Protein AF-X1QFQ5-F1 (afdb_monomer)

Mean predicted aligned error: 2.61 Å

Secondary structure (DSSP, 8-state):
-HHHHHHHHHHHHHHTT--TT-EEEE-SPPSSSHHHHHHHHHHHHHT-EEEE--S--HHHHHHHHHHS--SEEE--HHHHHHHHHHHHHTT-GGGS--

Nearest PDB structures (foldseek):
  4rvo-assembly1_B  TM=9.779E-01  e=4.355E-08  Bacteroides thetaiotaomicron VPI-5482
  4rvo-assembly2_D  TM=9.762E-01  e=5.664E-08  Bacteroides thetaiotaomicron VPI-5482
  4r1l-assembly3_B  TM=9.768E-01  e=6.459E-08  Bacteroides thetaiotaomicron VPI-5482
  2y4n-assembly1_A  TM=9.764E-01  e=1.973E-07  Burkholderia cenocepacia J2315
  2y27-assembly1_A  TM=9.778E-01  e=4.635E-07  Burkholderia cenocepacia J2315

Organism: NCBI:txid412755

Foldseek 3Di:
D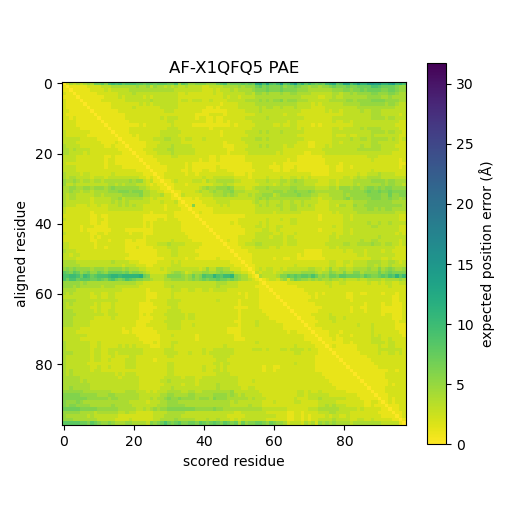VVVLLCVLLVVCVVVVDDLAAEEEEAAADDPPCRLVSNQSNCVVNNHHYDRPYHDDLVVVLVCQQPVQGQHYHDDPVVVVVNVVVCVVVVCPVRHND

Radius of gyration: 13.32 Å; Cα contacts (8 Å, |Δi|>4): 144; chains: 1; bounding box: 32×27×35 Å

pLDDT: mean 95.48, std 2.45, range [85.69, 98.31]

Structure (mmCIF, N/CA/C/O backbone):
data_AF-X1QFQ5-F1
#
_entry.id   AF-X1QFQ5-F1
#
loop_
_atom_site.group_PDB
_atom_site.id
_atom_site.type_symbol
_atom_site.label_atom_id
_atom_site.label_alt_id
_atom_site.label_comp_id
_atom_site.label_asym_id
_atom_site.label_entity_id
_atom_site.label_seq_id
_atom_site.pdbx_PDB_ins_code
_atom_site.Cartn_x
_atom_site.Cartn_y
_atom_site.Cartn_z
_atom_site.occupancy
_atom_site.B_iso_or_equiv
_atom_site.auth_seq_id
_atom_site.auth_comp_id
_atom_site.auth_asym_id
_atom_site.auth_atom_id
_atom_site.pdbx_PDB_model_num
ATOM 1 N N . ASP A 1 1 ? 15.070 -4.228 -17.835 1.00 87.75 1 ASP A N 1
ATOM 2 C CA . ASP A 1 1 ? 15.412 -3.605 -16.543 1.00 87.75 1 ASP A CA 1
ATOM 3 C C . ASP A 1 1 ? 14.173 -3.079 -15.821 1.00 87.75 1 ASP A C 1
ATOM 5 O O . ASP A 1 1 ? 13.663 -3.783 -14.962 1.00 87.75 1 ASP A O 1
ATOM 9 N N . LEU A 1 2 ? 13.586 -1.938 -16.214 1.00 88.69 2 LEU A N 1
ATOM 10 C CA . LEU A 1 2 ? 12.348 -1.448 -15.571 1.00 88.69 2 LEU A CA 1
ATOM 11 C C . LEU A 1 2 ? 11.177 -2.439 -15.680 1.00 88.69 2 LEU A C 1
ATOM 13 O O . LEU A 1 2 ? 10.468 -2.673 -14.706 1.00 88.69 2 LEU A O 1
ATOM 17 N N . ASP A 1 3 ? 11.005 -3.083 -16.835 1.00 91.38 3 ASP A N 1
ATOM 18 C CA . ASP A 1 3 ? 9.968 -4.107 -16.996 1.00 91.38 3 ASP A CA 1
ATOM 19 C C . ASP A 1 3 ? 10.167 -5.319 -16.081 1.00 91.38 3 ASP A C 1
ATOM 21 O O . ASP A 1 3 ? 9.177 -5.865 -15.580 1.00 91.38 3 ASP A O 1
ATOM 25 N N . ASP A 1 4 ? 11.423 -5.710 -15.848 1.00 95.00 4 ASP A N 1
ATOM 26 C CA . ASP A 1 4 ? 11.790 -6.794 -14.935 1.00 95.00 4 ASP A CA 1
ATOM 27 C C . ASP A 1 4 ? 11.506 -6.375 -13.491 1.00 95.00 4 ASP A C 1
ATOM 29 O O . ASP A 1 4 ? 10.894 -7.124 -12.731 1.00 95.00 4 ASP A O 1
ATOM 33 N N . TRP A 1 5 ? 11.856 -5.135 -13.133 1.00 92.81 5 TRP A N 1
ATOM 34 C CA . TRP A 1 5 ? 11.540 -4.540 -11.837 1.00 92.81 5 TRP A CA 1
ATOM 35 C C . TRP A 1 5 ? 10.036 -4.602 -11.539 1.00 92.81 5 TRP A C 1
ATOM 37 O O . TRP A 1 5 ? 9.633 -5.131 -10.502 1.00 92.81 5 TRP A O 1
ATOM 47 N N . PHE A 1 6 ? 9.184 -4.140 -12.461 1.00 93.50 6 PHE A N 1
ATOM 48 C CA . PHE A 1 6 ? 7.727 -4.188 -12.271 1.00 93.50 6 PHE A CA 1
ATOM 49 C C . PHE A 1 6 ? 7.181 -5.610 -12.266 1.00 93.50 6 PHE A C 1
ATOM 51 O O . PHE A 1 6 ? 6.228 -5.892 -11.545 1.00 93.50 6 PHE A O 1
ATOM 58 N N . TYR A 1 7 ? 7.786 -6.517 -13.035 1.00 95.19 7 TYR A N 1
ATOM 59 C CA . TYR A 1 7 ? 7.424 -7.931 -13.003 1.00 95.19 7 TYR A CA 1
ATOM 60 C C . TYR A 1 7 ? 7.706 -8.555 -11.628 1.00 95.19 7 TYR A C 1
ATOM 62 O O . TYR A 1 7 ? 6.868 -9.285 -11.101 1.00 95.19 7 TYR A O 1
ATOM 70 N N . PHE A 1 8 ? 8.835 -8.226 -10.993 1.00 96.06 8 PHE A N 1
ATOM 71 C CA . PHE A 1 8 ? 9.126 -8.700 -9.639 1.00 96.06 8 PHE A CA 1
ATOM 72 C C . PHE A 1 8 ? 8.177 -8.114 -8.591 1.00 96.06 8 PHE A C 1
ATOM 74 O O . PHE A 1 8 ? 7.729 -8.856 -7.720 1.00 96.06 8 PHE A O 1
ATOM 81 N N . PHE A 1 9 ? 7.805 -6.835 -8.695 1.00 96.44 9 PHE A N 1
ATOM 82 C CA . PHE A 1 9 ? 6.772 -6.270 -7.820 1.00 96.44 9 PHE A CA 1
ATOM 83 C C . PHE A 1 9 ? 5.408 -6.942 -8.023 1.00 96.44 9 PHE A C 1
ATOM 85 O O . PHE A 1 9 ? 4.759 -7.281 -7.038 1.00 96.44 9 PHE A O 1
ATOM 92 N N . ALA A 1 10 ? 4.993 -7.193 -9.270 1.00 96.88 10 ALA A N 1
ATOM 93 C CA . ALA A 1 10 ? 3.753 -7.912 -9.565 1.00 96.88 10 ALA A CA 1
ATOM 94 C C . ALA A 1 10 ? 3.732 -9.304 -8.906 1.00 96.88 10 ALA A C 1
ATOM 96 O O . ALA A 1 10 ? 2.740 -9.692 -8.293 1.00 96.88 10 ALA A O 1
ATOM 97 N N . ARG A 1 11 ? 4.865 -10.019 -8.927 1.00 97.44 11 ARG A N 1
ATOM 98 C CA . ARG A 1 11 ? 5.015 -11.302 -8.222 1.00 97.44 11 ARG A CA 1
ATOM 99 C C . ARG A 1 11 ? 4.906 -11.184 -6.701 1.00 97.44 11 ARG A C 1
ATOM 101 O O . ARG A 1 11 ? 4.457 -12.129 -6.064 1.00 97.44 11 AR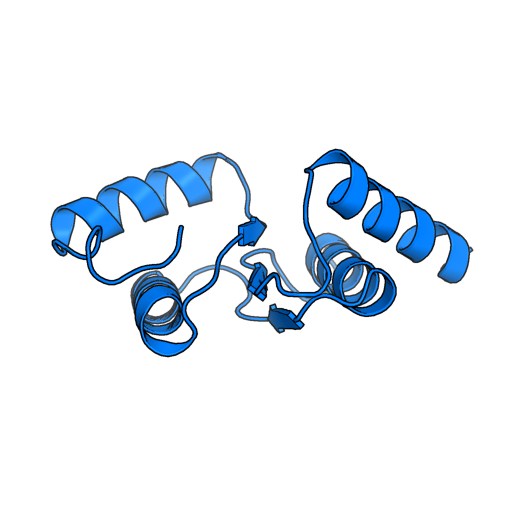G A O 1
ATOM 108 N N . CYS A 1 12 ? 5.315 -10.067 -6.100 1.00 96.94 12 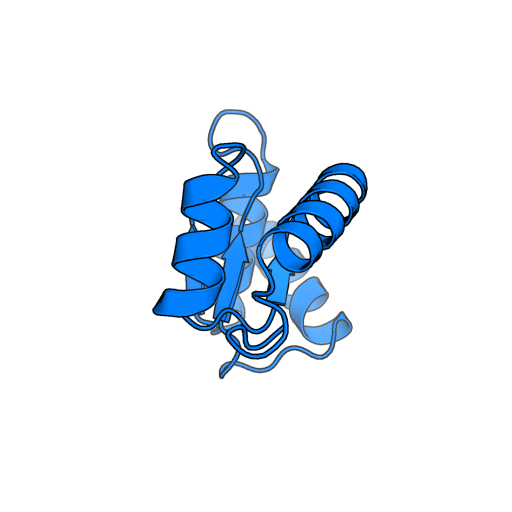CYS A N 1
ATOM 109 C CA . CYS A 1 12 ? 5.115 -9.844 -4.664 1.00 96.94 12 CYS A CA 1
ATOM 110 C C . CYS A 1 12 ? 3.627 -9.754 -4.308 1.00 96.94 12 CYS A C 1
ATOM 112 O O . CYS A 1 12 ? 3.237 -10.261 -3.261 1.00 96.94 12 CYS A O 1
ATOM 114 N N . TYR A 1 13 ? 2.806 -9.152 -5.173 1.00 97.12 13 TYR A N 1
ATOM 115 C CA . TYR A 1 13 ? 1.354 -9.117 -4.988 1.00 97.12 13 TYR A CA 1
ATOM 116 C C . TYR A 1 13 ? 0.730 -10.509 -5.116 1.00 97.12 13 TYR A C 1
ATOM 118 O O . TYR A 1 13 ? -0.050 -10.902 -4.256 1.00 97.12 13 TYR A O 1
ATOM 126 N N . GLU A 1 14 ? 1.153 -11.293 -6.110 1.00 96.62 14 GLU A N 1
ATOM 127 C CA . GLU A 1 14 ? 0.739 -12.696 -6.252 1.00 96.62 14 GLU A CA 1
ATOM 128 C C . GLU A 1 14 ? 1.115 -13.537 -5.017 1.00 96.62 14 GLU A C 1
ATOM 130 O O . GLU A 1 14 ? 0.290 -14.277 -4.491 1.00 96.62 14 GLU A O 1
ATOM 135 N N . MET A 1 15 ? 2.342 -13.384 -4.502 1.00 97.62 15 MET A N 1
ATOM 136 C CA . MET A 1 15 ? 2.806 -14.078 -3.290 1.00 97.62 15 MET A CA 1
ATOM 137 C C . MET A 1 15 ? 2.085 -13.631 -2.013 1.00 97.62 15 MET A C 1
ATOM 139 O O . MET A 1 15 ? 2.061 -14.382 -1.042 1.00 97.62 15 MET A O 1
ATOM 143 N N . ALA A 1 16 ? 1.525 -12.422 -2.002 1.00 96.81 16 ALA A N 1
ATOM 144 C CA . ALA A 1 16 ? 0.686 -11.915 -0.922 1.00 96.81 16 ALA A CA 1
ATOM 145 C C . ALA A 1 16 ? -0.795 -12.308 -1.087 1.00 96.81 16 ALA A C 1
ATOM 147 O O . ALA A 1 16 ? -1.633 -11.792 -0.353 1.00 96.81 16 ALA A O 1
ATOM 148 N N . GLU A 1 17 ? -1.099 -13.214 -2.026 1.00 97.06 17 GLU A N 1
ATOM 149 C CA . GLU A 1 17 ? -2.436 -13.761 -2.289 1.00 97.06 17 GLU A CA 1
ATOM 150 C C . GLU A 1 17 ? -3.463 -12.706 -2.723 1.00 97.06 17 GLU A C 1
ATOM 152 O O . GLU A 1 17 ? -4.664 -12.869 -2.512 1.00 97.06 17 GLU A O 1
ATOM 157 N N . LEU A 1 18 ? -2.998 -11.628 -3.364 1.00 97.69 18 LEU A N 1
ATOM 158 C CA . LEU A 1 18 ? -3.902 -10.683 -4.011 1.00 97.69 18 LEU A CA 1
ATOM 159 C C . LEU A 1 18 ? -4.593 -11.323 -5.220 1.00 97.69 18 LEU A C 1
ATOM 161 O O . LEU A 1 18 ? -4.203 -12.378 -5.725 1.00 97.69 18 LEU A O 1
ATOM 165 N N . THR A 1 19 ? -5.611 -10.621 -5.697 1.00 97.25 19 THR A N 1
ATOM 166 C CA . THR A 1 19 ? -6.368 -10.863 -6.918 1.00 97.25 19 THR A CA 1
ATOM 167 C C . THR A 1 19 ? -6.498 -9.558 -7.716 1.00 97.25 19 THR A C 1
ATOM 169 O O . THR A 1 19 ? -6.363 -8.467 -7.158 1.00 97.25 19 THR A O 1
ATOM 172 N N . PRO A 1 20 ? -6.807 -9.610 -9.023 1.00 96.38 20 PRO A N 1
ATOM 173 C CA . PRO A 1 20 ? -7.089 -8.403 -9.808 1.00 96.38 20 PRO A CA 1
ATOM 174 C C . PRO A 1 20 ? -8.295 -7.578 -9.313 1.00 96.38 20 PRO A C 1
ATOM 176 O O . PRO A 1 20 ? -8.456 -6.429 -9.713 1.00 96.38 20 PRO A O 1
ATOM 179 N N . GLU A 1 21 ? -9.146 -8.140 -8.449 1.00 96.94 21 GLU A N 1
ATOM 180 C CA . GLU A 1 21 ? -10.287 -7.437 -7.843 1.00 96.94 21 GLU A CA 1
ATOM 181 C C . GLU A 1 21 ? -9.881 -6.579 -6.629 1.00 96.94 21 GLU A C 1
ATOM 183 O O . GLU A 1 21 ? -10.679 -5.770 -6.134 1.00 96.94 21 GLU A O 1
ATOM 188 N N . ASP A 1 22 ? -8.636 -6.720 -6.159 1.00 98.31 22 ASP A N 1
ATOM 189 C CA . ASP A 1 22 ? -8.127 -5.970 -5.021 1.00 98.31 22 ASP A CA 1
ATOM 190 C C . ASP A 1 22 ? -7.923 -4.484 -5.319 1.00 98.31 22 ASP A C 1
ATOM 192 O O . ASP A 1 22 ? -7.527 -4.051 -6.407 1.00 98.31 22 ASP A O 1
ATOM 196 N N . ARG A 1 23 ? -8.172 -3.686 -4.279 1.00 98.12 23 ARG A N 1
ATOM 197 C CA . ARG A 1 23 ? -7.977 -2.236 -4.256 1.00 98.12 23 ARG A CA 1
ATOM 198 C C . ARG A 1 23 ? -6.838 -1.926 -3.301 1.00 98.12 23 ARG A C 1
ATOM 200 O O . ARG A 1 23 ? -6.992 -2.005 -2.080 1.00 98.12 23 ARG A O 1
ATOM 207 N N . VAL A 1 24 ? -5.687 -1.593 -3.870 1.00 98.19 24 VAL A N 1
ATOM 208 C CA . VAL A 1 24 ? -4.410 -1.492 -3.168 1.00 98.19 24 VAL A CA 1
ATOM 209 C C . VAL A 1 24 ? -4.119 -0.036 -2.823 1.00 98.19 24 VAL A C 1
ATOM 211 O O . VAL A 1 24 ? -3.749 0.766 -3.679 1.00 98.19 24 VAL A O 1
ATOM 214 N N . GLN A 1 25 ? -4.241 0.316 -1.545 1.00 97.94 25 GLN A N 1
ATOM 215 C CA . GLN A 1 25 ? -3.901 1.643 -1.042 1.00 97.94 25 GLN A CA 1
ATOM 216 C C . GLN A 1 25 ? -2.405 1.781 -0.799 1.00 97.94 25 GLN A C 1
ATOM 218 O O . GLN A 1 25 ? -1.842 1.194 0.124 1.00 97.94 25 GLN A O 1
ATOM 223 N N . ILE A 1 26 ? -1.757 2.594 -1.628 1.00 97.19 26 ILE A N 1
ATOM 224 C CA . ILE A 1 26 ? -0.310 2.774 -1.624 1.00 97.19 26 ILE A CA 1
ATOM 225 C C . ILE A 1 26 ? 0.027 4.023 -0.813 1.00 97.19 26 ILE A C 1
ATOM 227 O O . ILE A 1 26 ? -0.067 5.155 -1.296 1.00 97.19 26 ILE A O 1
ATOM 231 N N . ALA A 1 27 ? 0.435 3.800 0.436 1.00 96.44 27 ALA A N 1
ATOM 232 C CA . ALA A 1 27 ? 0.748 4.833 1.420 1.00 96.44 27 ALA A CA 1
ATOM 233 C C . ALA A 1 27 ? 2.264 4.997 1.651 1.00 96.44 27 ALA A C 1
ATOM 235 O O . ALA A 1 27 ? 2.727 5.286 2.757 1.00 96.44 27 ALA A O 1
ATOM 236 N N . VAL A 1 28 ? 3.053 4.784 0.597 1.00 94.75 28 VAL A N 1
ATOM 237 C CA . VAL A 1 28 ? 4.501 5.032 0.560 1.00 94.75 28 VAL A CA 1
ATOM 238 C C . VAL A 1 28 ? 4.814 6.341 -0.174 1.00 94.75 28 VAL A C 1
ATOM 240 O O . VAL A 1 28 ? 3.991 6.862 -0.916 1.00 94.75 28 VAL A O 1
ATOM 243 N N . GLY A 1 29 ? 6.008 6.896 0.037 1.00 93.19 29 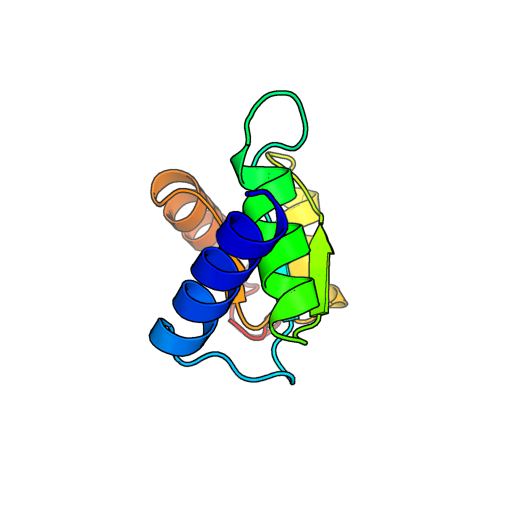GLY A N 1
ATOM 244 C CA . GLY A 1 29 ? 6.479 8.114 -0.621 1.00 93.19 29 GLY A CA 1
ATOM 245 C C . GLY A 1 29 ? 6.605 7.977 -2.134 1.00 93.19 29 GLY A C 1
ATOM 246 O O . GLY A 1 29 ? 7.256 7.055 -2.620 1.00 93.19 29 GLY A O 1
ATOM 247 N N . TYR A 1 30 ? 6.041 8.947 -2.852 1.00 92.94 30 TYR A N 1
ATOM 248 C CA . TYR A 1 30 ? 6.267 9.162 -4.279 1.00 92.94 30 TYR A CA 1
ATOM 249 C C . TYR A 1 30 ? 7.333 10.243 -4.468 1.00 92.94 30 TYR A C 1
ATOM 251 O O . TYR A 1 30 ? 7.287 11.288 -3.820 1.00 92.94 30 TYR A O 1
ATOM 259 N N . GLY A 1 31 ? 8.309 9.988 -5.337 1.00 90.62 31 GLY A N 1
ATOM 260 C CA . GLY A 1 31 ? 9.409 10.905 -5.622 1.00 90.62 31 GLY A CA 1
ATOM 261 C C . GLY A 1 31 ? 10.686 10.142 -5.951 1.00 90.62 31 GLY A C 1
ATOM 262 O O . GLY A 1 31 ? 10.642 9.113 -6.616 1.00 90.62 31 GLY A O 1
ATOM 263 N N . ILE A 1 32 ? 11.825 10.626 -5.448 1.00 93.19 32 ILE A N 1
ATOM 264 C CA . ILE A 1 32 ? 13.129 9.958 -5.619 1.00 93.19 32 ILE A CA 1
ATOM 265 C C . ILE A 1 32 ? 13.153 8.595 -4.912 1.00 93.19 32 ILE A C 1
ATOM 267 O O . ILE A 1 32 ? 13.890 7.693 -5.309 1.00 93.19 32 ILE A O 1
ATOM 271 N N . TRP A 1 33 ? 12.335 8.421 -3.870 1.00 90.44 33 TRP A N 1
ATOM 272 C CA . TRP A 1 33 ? 12.191 7.119 -3.241 1.00 90.44 33 TRP A CA 1
ATOM 273 C C . TRP A 1 33 ? 11.436 6.158 -4.166 1.00 90.44 33 TRP A C 1
ATOM 275 O O . TRP A 1 33 ? 10.298 6.411 -4.555 1.00 90.44 33 TRP A O 1
ATOM 285 N N . THR A 1 34 ? 12.077 5.037 -4.495 1.00 91.88 34 THR A N 1
ATOM 286 C CA . THR A 1 34 ? 11.612 4.093 -5.522 1.00 91.88 34 THR A CA 1
ATOM 287 C C . THR A 1 34 ? 10.329 3.355 -5.153 1.00 91.88 34 THR A C 1
ATOM 289 O O . THR A 1 34 ? 9.671 2.819 -6.041 1.00 91.88 34 THR A O 1
ATOM 292 N N . ALA A 1 35 ? 9.951 3.330 -3.871 1.00 91.81 35 ALA A N 1
ATOM 293 C CA . ALA A 1 35 ? 8.802 2.567 -3.402 1.00 91.81 35 ALA A CA 1
ATOM 294 C C . ALA A 1 35 ? 7.488 3.017 -4.052 1.00 91.81 35 ALA A C 1
ATOM 296 O O . ALA A 1 35 ? 6.754 2.161 -4.529 1.00 91.81 35 ALA A O 1
ATOM 297 N N . GLY A 1 36 ? 7.197 4.323 -4.120 1.00 93.25 36 GLY A N 1
ATOM 298 C CA . GLY A 1 36 ? 5.936 4.810 -4.696 1.00 93.25 36 GLY A CA 1
ATOM 299 C C . GLY A 1 36 ? 5.721 4.316 -6.124 1.00 93.25 36 GLY A C 1
ATOM 300 O O . GLY A 1 36 ? 4.734 3.646 -6.412 1.00 93.25 36 GLY A O 1
ATOM 301 N N . MET A 1 37 ? 6.705 4.560 -6.991 1.00 94.06 37 MET A N 1
ATOM 302 C CA . MET A 1 37 ? 6.667 4.114 -8.384 1.00 94.06 37 MET A CA 1
ATOM 303 C C . MET A 1 37 ? 6.688 2.580 -8.505 1.00 94.06 37 MET A C 1
ATOM 305 O O . MET A 1 37 ? 5.927 2.026 -9.293 1.00 94.06 37 MET A O 1
ATOM 309 N N . GLY A 1 38 ? 7.495 1.885 -7.696 1.00 95.50 38 GLY A N 1
ATOM 310 C CA . GLY A 1 38 ? 7.601 0.424 -7.726 1.00 95.50 38 GLY A CA 1
ATOM 311 C C . GLY A 1 38 ? 6.305 -0.290 -7.339 1.00 95.50 38 GLY A C 1
ATOM 312 O O . GLY A 1 38 ? 5.833 -1.141 -8.091 1.00 95.50 38 GLY A O 1
ATOM 313 N N . PHE A 1 39 ? 5.703 0.079 -6.203 1.00 96.44 39 PHE A N 1
ATOM 314 C CA . PHE A 1 39 ? 4.429 -0.496 -5.764 1.00 96.44 39 PHE A CA 1
ATOM 315 C C . PHE A 1 39 ? 3.299 -0.145 -6.736 1.00 96.44 39 PHE A C 1
ATOM 317 O O . PHE A 1 39 ? 2.535 -1.029 -7.108 1.00 96.44 39 PHE A O 1
ATOM 324 N N . GLN A 1 40 ? 3.219 1.103 -7.212 1.00 96.38 40 GLN A N 1
ATOM 325 C CA . GLN A 1 40 ? 2.147 1.492 -8.129 1.00 96.38 40 GLN A CA 1
ATOM 326 C C . GLN A 1 40 ? 2.228 0.739 -9.457 1.00 96.38 40 GLN A C 1
ATOM 328 O O . GLN A 1 40 ? 1.275 0.060 -9.831 1.00 96.38 40 GLN A O 1
ATOM 333 N N . LEU A 1 41 ? 3.369 0.802 -10.145 1.00 95.81 41 LEU A N 1
ATOM 334 C CA . LEU A 1 41 ? 3.509 0.165 -11.455 1.00 95.81 41 LEU A CA 1
ATOM 335 C C . LEU A 1 41 ? 3.489 -1.363 -11.355 1.00 95.81 41 LEU A C 1
ATOM 337 O O . LEU A 1 41 ? 3.003 -2.033 -12.260 1.00 95.81 41 LEU A O 1
ATOM 341 N N . GLY A 1 42 ? 3.966 -1.927 -10.243 1.00 96.88 42 GLY A N 1
ATOM 342 C CA . GLY A 1 42 ? 3.815 -3.349 -9.952 1.00 96.88 42 GLY A CA 1
ATOM 343 C C . GLY A 1 42 ? 2.359 -3.774 -9.770 1.00 96.88 42 GLY A C 1
ATOM 344 O O . GLY A 1 42 ? 1.961 -4.802 -10.308 1.00 96.88 42 GLY A O 1
ATOM 345 N N . CYS A 1 43 ? 1.561 -2.975 -9.055 1.00 97.44 43 CYS A N 1
ATOM 346 C CA . CYS A 1 43 ? 0.131 -3.214 -8.850 1.00 97.44 43 CYS A CA 1
ATOM 347 C C . CYS A 1 43 ? -0.639 -3.129 -10.173 1.00 97.44 43 CYS A C 1
ATOM 349 O O . CYS A 1 43 ? -1.417 -4.024 -10.500 1.00 97.44 43 CYS A O 1
ATOM 351 N N . GLU A 1 44 ? -0.377 -2.087 -10.964 1.00 96.31 44 GLU A N 1
ATOM 352 C CA . GLU A 1 44 ? -0.998 -1.896 -12.278 1.00 96.31 44 GLU A CA 1
ATOM 353 C C . GLU A 1 44 ? -0.605 -3.018 -13.253 1.00 96.31 44 GLU A C 1
ATOM 355 O O . GLU A 1 44 ? -1.455 -3.525 -13.981 1.00 96.31 44 GLU A O 1
ATOM 360 N N . LYS 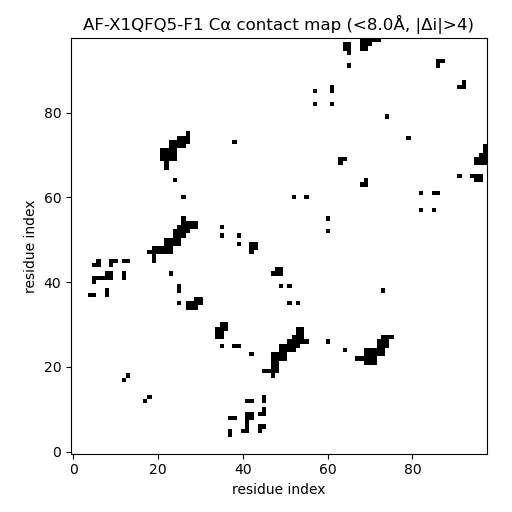A 1 45 ? 0.658 -3.471 -13.223 1.00 95.75 45 LYS A N 1
ATOM 361 C CA 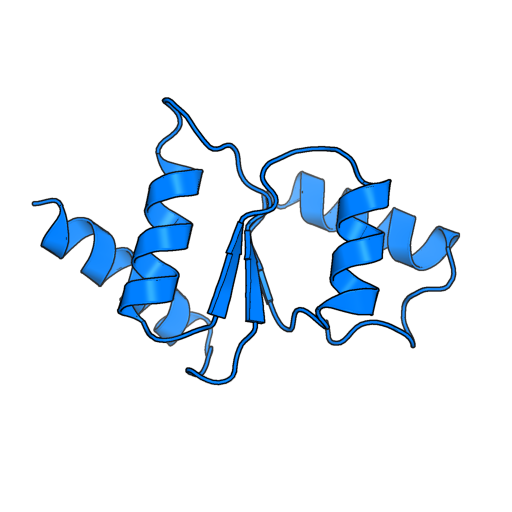. LYS A 1 45 ? 1.124 -4.617 -14.021 1.00 95.75 45 LYS A CA 1
ATOM 362 C C . LYS A 1 45 ? 0.514 -5.943 -13.565 1.00 95.75 45 LYS A C 1
ATOM 364 O O . LYS A 1 45 ? 0.270 -6.805 -14.404 1.00 95.75 45 LYS A O 1
ATOM 369 N N . TYR A 1 46 ? 0.281 -6.108 -12.264 1.00 97.12 46 TYR A N 1
ATOM 370 C CA . TYR A 1 46 ? -0.437 -7.255 -11.704 1.00 97.12 46 TYR A CA 1
ATOM 371 C C . TYR A 1 46 ? -1.925 -7.258 -12.111 1.00 9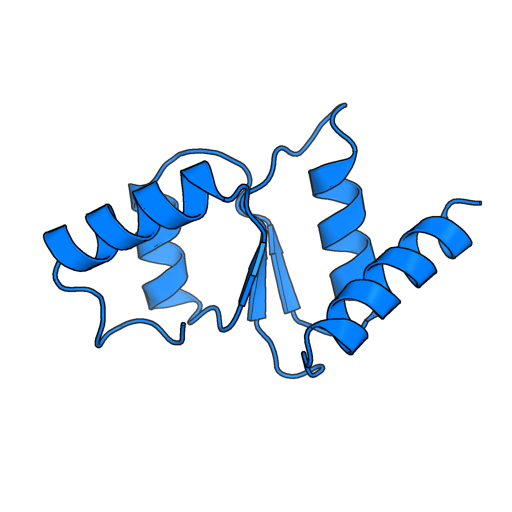7.12 46 TYR A C 1
ATOM 373 O O . TYR A 1 46 ? -2.523 -8.321 -12.251 1.00 97.12 46 TYR A O 1
ATOM 381 N N . GLY A 1 47 ? -2.498 -6.078 -12.373 1.00 96.94 47 GLY A N 1
ATOM 382 C CA . GLY A 1 47 ? -3.880 -5.903 -12.827 1.00 96.94 47 GLY A CA 1
ATOM 383 C C . GLY A 1 47 ? -4.868 -5.525 -11.722 1.00 96.94 47 GLY A C 1
ATOM 384 O O . GLY A 1 47 ? -6.068 -5.517 -11.978 1.00 96.94 47 GLY A O 1
ATOM 385 N N . ALA A 1 48 ? -4.382 -5.202 -10.519 1.00 97.75 48 ALA A N 1
ATOM 386 C CA . ALA A 1 48 ? -5.199 -4.706 -9.412 1.00 97.75 48 ALA A CA 1
ATOM 387 C C . ALA A 1 48 ? -5.317 -3.170 -9.441 1.00 97.75 48 ALA A C 1
ATOM 389 O O . ALA A 1 48 ? -4.496 -2.467 -10.042 1.00 97.75 48 ALA A O 1
ATOM 390 N N . MET A 1 49 ? -6.326 -2.624 -8.760 1.00 97.81 49 MET A N 1
ATOM 391 C CA . MET A 1 49 ? -6.558 -1.179 -8.716 1.00 97.81 49 MET A CA 1
ATOM 392 C C . MET A 1 49 ? -5.606 -0.506 -7.720 1.00 97.81 49 MET A C 1
ATOM 394 O O . MET A 1 49 ? -5.761 -0.648 -6.507 1.00 97.81 49 MET A O 1
ATOM 398 N N . ALA A 1 50 ? -4.666 0.295 -8.219 1.00 97.56 50 ALA A N 1
ATOM 399 C CA . ALA A 1 50 ? -3.808 1.123 -7.378 1.00 97.56 50 ALA A CA 1
ATOM 400 C C . ALA A 1 50 ? -4.543 2.390 -6.897 1.00 97.56 50 ALA A C 1
ATOM 402 O O . ALA A 1 50 ? -5.126 3.129 -7.690 1.00 97.56 50 ALA A O 1
ATOM 403 N N . ILE A 1 51 ? -4.462 2.681 -5.597 1.00 97.25 51 ILE A N 1
ATOM 404 C CA . ILE A 1 51 ? -4.916 3.936 -4.983 1.00 97.25 51 ILE A CA 1
ATOM 405 C C . ILE A 1 51 ? -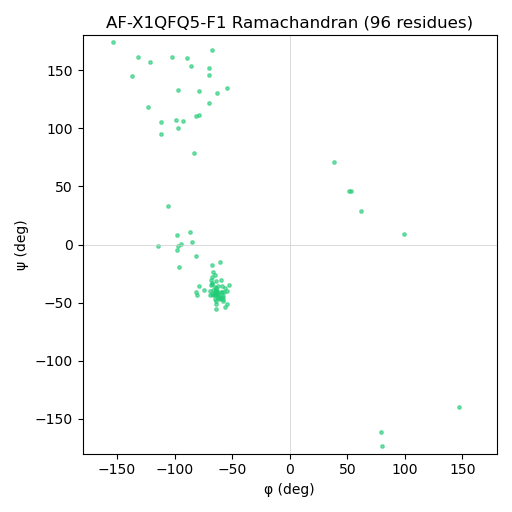3.664 4.697 -4.501 1.00 97.25 51 ILE A C 1
ATOM 407 O O . ILE A 1 51 ? -3.151 4.422 -3.407 1.00 97.25 51 ILE A O 1
ATOM 411 N N . PRO A 1 52 ? -3.123 5.633 -5.306 1.00 95.44 52 PRO A N 1
ATOM 412 C CA . PRO A 1 52 ? -1.854 6.302 -5.027 1.00 95.44 52 PRO A CA 1
ATOM 413 C C . PRO A 1 52 ? -2.037 7.488 -4.068 1.00 95.44 52 PRO A C 1
ATOM 415 O O . PRO A 1 52 ? -2.067 8.646 -4.475 1.00 95.44 52 PRO A O 1
ATOM 418 N N . VAL A 1 53 ? -2.168 7.203 -2.770 1.00 94.69 53 VAL A N 1
ATOM 419 C CA . VAL A 1 53 ? -2.390 8.241 -1.740 1.00 94.69 53 VAL A CA 1
ATOM 420 C C . VAL A 1 53 ? -1.095 8.957 -1.365 1.00 94.69 53 VAL A C 1
ATOM 422 O O . VAL A 1 53 ? -1.090 10.153 -1.082 1.00 94.69 53 VAL A O 1
ATOM 425 N N . GLY A 1 54 ? 0.016 8.221 -1.353 1.00 91.62 54 GLY A N 1
ATOM 426 C CA . GLY A 1 54 ? 1.282 8.737 -0.857 1.00 91.62 54 GLY A CA 1
ATOM 427 C C . GLY A 1 54 ? 1.385 8.705 0.673 1.00 91.62 54 GLY A C 1
ATOM 428 O O . GLY A 1 54 ? 0.535 8.125 1.354 1.00 91.62 54 GLY A O 1
ATOM 429 N N . PRO A 1 55 ? 2.452 9.282 1.245 1.00 89.38 55 PRO A N 1
ATOM 430 C CA . PRO A 1 55 ? 2.728 9.199 2.668 1.00 89.38 55 PRO A CA 1
ATOM 431 C C . PRO A 1 55 ? 1.992 10.297 3.448 1.00 89.38 55 PRO A C 1
ATOM 433 O O . PRO A 1 55 ? 1.762 11.401 2.957 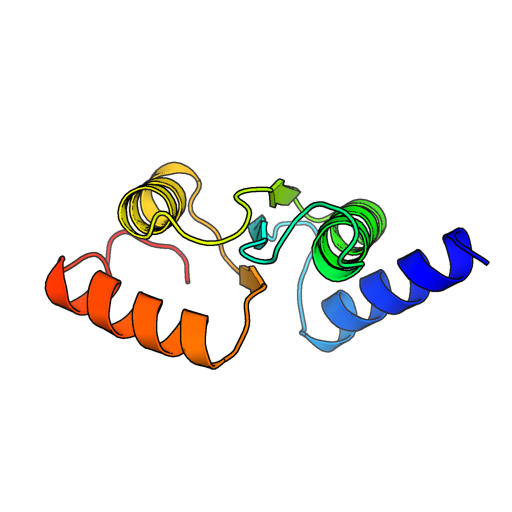1.00 89.38 55 PRO A O 1
ATOM 436 N N . GLY A 1 56 ? 1.719 10.028 4.723 1.00 85.69 56 GLY A N 1
ATOM 437 C CA . GLY A 1 56 ? 1.163 11.023 5.638 1.00 85.69 56 GLY A CA 1
ATOM 438 C C . GLY A 1 56 ? -0.343 11.241 5.475 1.00 85.69 56 GLY A C 1
ATOM 439 O O . GLY A 1 56 ? -1.054 10.367 4.987 1.00 85.69 56 GLY A O 1
ATOM 440 N N . ASN A 1 57 ? -0.810 12.386 5.989 1.00 91.50 57 ASN A N 1
ATOM 441 C CA . ASN A 1 57 ? -2.219 12.780 6.118 1.00 91.50 57 ASN A CA 1
ATOM 442 C C . ASN A 1 57 ? -3.158 11.623 6.513 1.00 91.50 57 ASN A C 1
ATOM 444 O O . ASN A 1 57 ? -3.970 11.146 5.727 1.00 91.50 57 ASN A O 1
ATOM 448 N N . ILE A 1 58 ? -3.044 11.187 7.769 1.00 94.56 58 ILE A N 1
ATOM 449 C CA . ILE A 1 58 ? -3.818 10.072 8.341 1.00 94.56 58 ILE A CA 1
ATOM 450 C C . ILE A 1 58 ? -5.327 10.239 8.144 1.00 94.56 58 ILE A C 1
ATOM 452 O O . ILE A 1 58 ? -6.043 9.265 7.933 1.00 94.56 58 ILE A O 1
ATOM 456 N N . ASP A 1 59 ? -5.816 11.471 8.199 1.00 94.31 59 ASP A N 1
ATOM 457 C CA . ASP A 1 59 ? -7.237 11.764 8.067 1.00 94.31 59 ASP A CA 1
ATOM 458 C C . ASP A 1 59 ? -7.721 11.459 6.652 1.00 94.31 59 ASP A C 1
ATOM 460 O O . ASP A 1 59 ? -8.750 10.807 6.487 1.00 94.31 59 ASP A O 1
ATOM 464 N N . MET A 1 60 ? -6.925 11.835 5.650 1.00 95.31 60 MET A N 1
ATOM 465 C CA . MET A 1 60 ? -7.153 11.465 4.256 1.00 95.31 60 MET A CA 1
ATOM 466 C C . MET A 1 60 ? -7.020 9.952 4.038 1.00 95.31 60 MET A C 1
ATOM 468 O O . MET A 1 60 ? -7.853 9.372 3.350 1.00 95.31 60 MET A O 1
ATOM 472 N N . GLN A 1 61 ? -6.034 9.292 4.660 1.00 96.81 61 GLN A N 1
ATOM 473 C CA . GLN A 1 61 ? -5.877 7.832 4.568 1.00 96.81 61 GLN A CA 1
ATOM 474 C C . GLN A 1 61 ? -7.130 7.108 5.070 1.00 96.81 61 GLN A C 1
ATOM 476 O O . GLN A 1 61 ? -7.652 6.237 4.381 1.00 96.81 61 GLN A O 1
ATOM 481 N N . CYS A 1 62 ? -7.635 7.494 6.247 1.00 96.31 62 CYS A N 1
ATOM 482 C CA . CYS A 1 62 ? -8.863 6.942 6.814 1.00 96.31 62 CYS A CA 1
ATOM 483 C C . CYS A 1 62 ? -10.084 7.236 5.936 1.00 96.31 62 CYS A C 1
ATOM 485 O O . CYS A 1 62 ? -10.929 6.361 5.778 1.00 96.31 62 CYS A O 1
ATOM 487 N N . GLN A 1 63 ? -10.176 8.443 5.371 1.00 96.25 63 GLN A N 1
ATOM 488 C CA . GLN A 1 63 ? -11.274 8.807 4.478 1.00 96.25 63 GLN A CA 1
ATOM 489 C C . GLN A 1 63 ? -11.278 7.921 3.227 1.00 96.25 63 GLN A C 1
ATOM 491 O O . GLN A 1 63 ? -12.307 7.352 2.886 1.00 96.25 63 GLN A O 1
ATOM 496 N N . PHE A 1 64 ? -10.119 7.706 2.602 1.00 96.75 64 PHE A N 1
ATOM 497 C CA . PHE A 1 64 ? -10.009 6.823 1.440 1.00 96.75 64 PHE A CA 1
ATOM 498 C C . PHE A 1 64 ? -10.256 5.351 1.760 1.00 96.75 64 PHE A C 1
ATOM 500 O O . PHE A 1 64 ? -10.878 4.673 0.948 1.00 96.75 64 PHE A O 1
ATOM 507 N N . LEU A 1 65 ? -9.872 4.865 2.944 1.00 97.12 65 LEU A N 1
ATOM 508 C CA . LEU A 1 65 ? -10.232 3.508 3.365 1.00 97.12 65 LEU A CA 1
ATOM 509 C C . LEU A 1 65 ? -11.753 3.301 3.413 1.00 97.12 65 LEU A C 1
ATOM 511 O O . LEU A 1 65 ? -12.230 2.219 3.081 1.00 97.12 65 LEU A O 1
ATOM 515 N N . VAL A 1 66 ? -12.507 4.330 3.810 1.00 97.44 66 VAL A N 1
ATOM 516 C CA . VAL A 1 66 ? -13.975 4.292 3.864 1.00 97.44 66 VAL A CA 1
ATOM 517 C C . VAL A 1 66 ? -14.591 4.519 2.482 1.00 97.44 66 VAL A C 1
ATOM 519 O O . VAL A 1 66 ? -15.512 3.806 2.102 1.00 97.44 66 VAL A O 1
ATOM 522 N N . ASP A 1 67 ? -14.094 5.470 1.701 1.00 97.69 67 ASP A N 1
ATOM 523 C CA . ASP A 1 67 ? -14.746 5.842 0.440 1.00 97.69 67 ASP A CA 1
ATOM 524 C C . ASP A 1 67 ? -14.399 4.887 -0.706 1.00 97.69 67 ASP A C 1
ATOM 526 O O . ASP A 1 67 ? -15.259 4.526 -1.506 1.00 97.69 67 ASP A O 1
ATOM 530 N N . LEU A 1 68 ? -13.136 4.467 -0.785 1.00 97.31 68 LEU A N 1
ATOM 531 C CA . LEU A 1 68 ? -12.613 3.623 -1.863 1.00 97.31 68 LEU A CA 1
ATOM 532 C C . LEU A 1 68 ? -12.568 2.143 -1.473 1.00 97.31 68 LEU A C 1
ATOM 534 O O . LEU A 1 68 ? -12.270 1.292 -2.312 1.00 97.31 68 LEU A O 1
ATOM 538 N N . GLN A 1 69 ? -12.895 1.831 -0.214 1.00 97.81 69 GLN A N 1
ATOM 539 C CA . GLN A 1 69 ? -13.001 0.470 0.306 1.00 97.81 69 GLN A CA 1
ATOM 540 C C . GLN A 1 69 ? -11.738 -0.353 0.029 1.00 97.81 69 GLN A C 1
ATOM 542 O O . GLN A 1 69 ? -11.835 -1.465 -0.470 1.00 97.81 69 GLN A O 1
ATOM 547 N N . SER A 1 70 ? -10.543 0.176 0.275 1.00 97.62 70 SER A N 1
ATOM 548 C CA . SER A 1 70 ? -9.295 -0.550 -0.005 1.00 97.62 70 SER A CA 1
ATOM 549 C C . SER A 1 70 ? -9.274 -1.920 0.686 1.00 97.62 70 SER A C 1
ATOM 551 O O . SER A 1 70 ? -9.623 -2.015 1.862 1.00 97.62 70 SER A O 1
ATOM 553 N N . THR A 1 71 ? -8.874 -2.964 -0.039 1.00 97.62 71 THR A N 1
ATOM 554 C CA . THR A 1 71 ? -8.763 -4.345 0.476 1.00 97.62 71 THR A CA 1
ATOM 555 C C . THR A 1 71 ? -7.342 -4.679 0.913 1.00 97.62 71 THR A C 1
ATOM 557 O O . THR A 1 71 ? -7.128 -5.585 1.710 1.00 97.62 71 THR A O 1
ATOM 560 N N . VAL A 1 72 ? -6.361 -3.909 0.435 1.00 97.25 72 VAL A N 1
ATOM 561 C CA . VAL A 1 72 ? -4.946 -4.070 0.769 1.00 97.25 72 VAL A CA 1
ATOM 562 C C . VAL A 1 72 ? -4.322 -2.706 1.025 1.00 97.25 72 VAL A C 1
ATOM 564 O O . VAL A 1 72 ? -4.650 -1.721 0.363 1.00 97.25 72 VAL A O 1
ATOM 567 N N . MET A 1 73 ? -3.381 -2.640 1.969 1.00 96.31 73 MET A N 1
ATOM 568 C CA . MET A 1 73 ? -2.603 -1.434 2.245 1.00 96.31 73 MET A CA 1
ATOM 569 C C . MET A 1 73 ? -1.100 -1.703 2.116 1.00 96.31 73 MET A C 1
ATOM 571 O O . MET A 1 73 ? -0.520 -2.466 2.886 1.00 96.31 73 MET A O 1
ATOM 575 N N . CYS A 1 74 ? -0.445 -1.015 1.182 1.00 96.50 74 CYS A N 1
ATOM 576 C CA . CYS A 1 74 ? 1.008 -1.015 1.041 1.00 96.50 74 CYS A CA 1
ATOM 577 C C . CYS A 1 74 ? 1.598 0.162 1.822 1.00 96.50 74 CYS A C 1
ATOM 579 O O . CYS A 1 74 ? 1.497 1.319 1.409 1.00 96.50 74 CYS A O 1
ATOM 581 N N . CYS A 1 75 ? 2.228 -0.127 2.958 1.00 95.69 75 CYS A N 1
ATOM 582 C CA . CYS A 1 75 ? 2.872 0.874 3.800 1.00 95.69 75 CYS A CA 1
ATOM 583 C C . CYS A 1 75 ? 4.020 0.263 4.613 1.00 95.69 75 CYS A C 1
ATOM 585 O O . CYS A 1 75 ? 4.245 -0.946 4.597 1.00 95.69 75 CYS A O 1
ATOM 587 N N . THR A 1 76 ? 4.770 1.099 5.330 1.00 95.00 76 THR A N 1
ATOM 588 C CA . THR A 1 76 ? 5.731 0.602 6.320 1.00 95.00 76 THR A CA 1
ATOM 589 C C . THR A 1 76 ? 4.996 0.013 7.526 1.00 95.00 76 THR A C 1
ATOM 591 O O . THR A 1 76 ? 3.913 0.470 7.888 1.00 95.00 76 THR A O 1
ATOM 594 N N . ALA A 1 77 ? 5.610 -0.950 8.218 1.00 95.38 77 ALA A N 1
ATOM 595 C CA . ALA A 1 77 ? 5.005 -1.565 9.404 1.00 95.38 77 ALA A CA 1
ATOM 596 C C . ALA A 1 77 ? 4.634 -0.538 10.496 1.00 95.38 77 ALA A C 1
ATOM 598 O O . ALA A 1 77 ? 3.582 -0.640 11.122 1.00 95.38 77 ALA A O 1
ATOM 599 N N . SER A 1 78 ? 5.457 0.498 10.689 1.00 95.25 78 SER A N 1
ATOM 600 C CA . SER A 1 78 ? 5.164 1.586 11.631 1.00 95.25 78 SER A CA 1
ATOM 601 C C . SER A 1 78 ? 3.926 2.399 11.238 1.00 95.25 78 SER A C 1
ATOM 603 O O . SER A 1 78 ? 3.148 2.786 12.109 1.00 95.25 78 SER A O 1
ATOM 605 N N . MET A 1 79 ? 3.710 2.625 9.940 1.00 94.75 79 MET A N 1
ATOM 606 C CA . MET A 1 79 ? 2.513 3.292 9.432 1.00 94.75 79 MET A CA 1
ATOM 607 C C . MET A 1 79 ? 1.271 2.413 9.609 1.00 94.75 79 MET A C 1
ATOM 609 O O . MET A 1 79 ? 0.233 2.924 10.020 1.00 94.75 79 MET A O 1
ATOM 613 N N . ALA A 1 80 ? 1.376 1.101 9.373 1.00 95.62 80 ALA A N 1
ATOM 614 C CA . ALA A 1 80 ? 0.272 0.166 9.598 1.00 95.62 80 ALA A CA 1
ATOM 615 C C . ALA A 1 80 ? -0.212 0.193 11.060 1.00 95.62 80 ALA A C 1
ATOM 617 O O . ALA A 1 80 ? -1.412 0.290 11.313 1.00 95.62 80 ALA A O 1
ATOM 618 N N . LEU A 1 81 ? 0.719 0.192 12.024 1.00 96.62 81 LEU A N 1
ATOM 619 C CA . LEU A 1 81 ? 0.394 0.303 13.452 1.00 96.62 81 LEU A CA 1
ATOM 620 C C . LEU A 1 81 ? -0.300 1.631 13.783 1.00 96.62 81 LEU A C 1
ATOM 622 O O . LEU A 1 81 ? -1.315 1.643 14.480 1.00 96.62 81 LEU A O 1
ATOM 626 N N . LEU A 1 82 ? 0.207 2.744 13.242 1.00 95.75 82 LEU A N 1
ATOM 627 C CA . LEU A 1 82 ? -0.416 4.056 13.414 1.00 95.75 82 LEU A CA 1
ATOM 628 C C . LEU A 1 82 ? -1.835 4.088 12.827 1.00 95.75 82 LEU A C 1
ATOM 630 O O . LEU A 1 82 ? -2.748 4.629 13.447 1.00 95.75 82 LEU A O 1
ATOM 634 N N . MET A 1 83 ? -2.041 3.503 11.647 1.00 96.06 83 MET A N 1
ATOM 635 C CA . MET A 1 83 ? -3.357 3.431 11.013 1.00 96.06 83 MET A CA 1
ATOM 636 C C . MET A 1 83 ? -4.337 2.591 11.827 1.00 96.06 83 MET A C 1
ATOM 638 O O . MET A 1 83 ? -5.468 3.030 12.032 1.00 96.06 83 MET A O 1
ATOM 642 N N . ALA A 1 84 ? -3.903 1.444 12.354 1.00 95.81 84 ALA A N 1
ATOM 643 C CA . ALA A 1 84 ? -4.730 0.598 13.211 1.00 95.81 84 ALA A CA 1
ATOM 644 C C . ALA A 1 84 ? -5.234 1.361 14.451 1.00 95.81 84 ALA A C 1
ATOM 646 O O . ALA A 1 84 ? -6.436 1.367 14.725 1.00 95.81 84 ALA A O 1
ATOM 647 N N . GLU A 1 85 ? -4.350 2.095 15.139 1.00 96.62 85 GLU A N 1
ATOM 648 C CA . GLU A 1 85 ? -4.728 2.937 16.283 1.00 96.62 85 GLU A CA 1
ATOM 649 C C . GLU A 1 85 ? -5.769 3.999 15.886 1.00 96.62 85 GLU A C 1
ATOM 651 O O . GLU A 1 85 ? -6.736 4.260 16.606 1.00 96.62 85 GLU A O 1
ATOM 656 N N . LYS A 1 86 ? -5.603 4.617 14.713 1.00 95.94 86 LYS A N 1
ATOM 657 C CA . LYS A 1 86 ? -6.464 5.713 14.241 1.00 95.94 86 LYS A CA 1
ATOM 658 C C . LYS A 1 86 ? -7.831 5.221 13.787 1.00 95.94 86 LYS A C 1
ATOM 660 O O . LYS A 1 86 ? -8.828 5.873 14.096 1.00 95.94 86 LYS A O 1
ATOM 665 N N . ILE A 1 87 ? -7.885 4.072 13.118 1.00 96.81 87 ILE A N 1
ATOM 666 C CA . ILE A 1 87 ? -9.121 3.374 12.747 1.00 96.81 87 ILE A CA 1
ATOM 667 C C . ILE A 1 87 ? -9.906 3.009 14.008 1.00 96.81 87 ILE A C 1
ATOM 669 O O . ILE A 1 87 ? -11.104 3.293 14.079 1.00 96.81 87 ILE A O 1
ATOM 673 N N . GLN A 1 88 ? -9.231 2.459 15.024 1.00 96.31 88 GLN A N 1
ATOM 674 C CA . GLN A 1 88 ? -9.855 2.110 16.299 1.00 96.31 88 GLN A CA 1
ATOM 675 C C . GLN A 1 88 ? -10.370 3.354 17.030 1.00 96.31 88 GLN A C 1
ATOM 677 O O . GLN A 1 88 ? -11.536 3.407 17.409 1.00 96.31 88 GLN A O 1
ATOM 682 N N . LYS A 1 89 ? -9.548 4.403 17.156 1.00 96.56 89 LYS A N 1
ATOM 683 C CA . LYS A 1 89 ? -9.936 5.663 17.813 1.00 96.56 89 LYS A CA 1
ATOM 684 C C . LYS A 1 89 ? -11.140 6.342 17.148 1.00 96.56 89 LYS A C 1
ATOM 686 O O . LYS A 1 89 ? -11.896 7.037 17.821 1.00 96.56 89 LYS A O 1
ATOM 691 N N . ARG A 1 90 ? -11.304 6.170 15.833 1.00 95.31 90 ARG A N 1
ATOM 692 C CA . ARG A 1 90 ? -12.407 6.742 15.043 1.00 95.31 90 ARG A CA 1
ATOM 693 C C . ARG A 1 90 ? -13.601 5.792 14.877 1.00 95.31 90 ARG A C 1
ATOM 695 O O . ARG A 1 90 ? -14.572 6.184 14.237 1.00 95.31 90 ARG A O 1
ATOM 702 N N . ASN A 1 91 ? -13.547 4.581 15.439 1.00 96.50 91 ASN A N 1
ATOM 703 C CA . ASN A 1 91 ? -14.563 3.534 15.273 1.00 96.50 91 ASN A CA 1
ATOM 704 C C . ASN A 1 91 ? -14.894 3.259 13.791 1.00 96.50 91 ASN A C 1
ATOM 706 O O . ASN A 1 91 ? -16.057 3.216 13.392 1.00 96.50 91 ASN A O 1
ATOM 710 N N . LEU A 1 92 ? -13.857 3.129 12.956 1.00 96.06 92 LEU A N 1
ATOM 711 C CA . LEU A 1 92 ? -14.001 2.910 11.510 1.00 96.06 92 LEU A CA 1
ATOM 712 C C . LEU A 1 92 ? -13.883 1.437 11.097 1.00 96.06 92 LEU A C 1
ATOM 714 O O . LEU A 1 92 ? -14.012 1.152 9.912 1.00 96.06 92 LEU A O 1
ATOM 718 N N . ARG A 1 93 ? -13.649 0.502 12.032 1.00 95.44 93 ARG A N 1
ATOM 719 C CA . ARG A 1 93 ? -13.391 -0.917 11.708 1.00 95.44 93 ARG A CA 1
ATOM 720 C C . ARG A 1 93 ? -14.490 -1.545 10.851 1.00 95.44 93 ARG A C 1
ATOM 722 O O . ARG A 1 93 ? -14.162 -2.272 9.921 1.00 95.44 93 ARG A O 1
ATOM 729 N N . ASP A 1 94 ? -15.745 -1.211 11.136 1.00 96.44 94 ASP A N 1
ATOM 730 C CA . ASP A 1 94 ? -16.924 -1.752 10.443 1.00 96.44 94 ASP A CA 1
ATOM 731 C C . ASP A 1 94 ? -17.263 -1.000 9.144 1.00 96.44 94 ASP A C 1
ATOM 733 O O . ASP A 1 94 ? -18.271 -1.279 8.501 1.00 96.44 94 ASP A O 1
ATOM 737 N N . LYS A 1 95 ? -16.456 0.005 8.775 1.00 96.25 95 LYS A N 1
ATOM 738 C CA . LYS A 1 95 ? -16.672 0.873 7.607 1.00 96.25 95 LYS A CA 1
ATOM 739 C C . LYS A 1 95 ? -15.607 0.710 6.523 1.00 96.25 95 LYS A C 1
ATOM 741 O O . LYS A 1 95 ? -15.670 1.409 5.517 1.00 96.25 95 LYS A O 1
ATOM 746 N N . ILE A 1 96 ? -14.618 -0.152 6.743 1.00 97.12 96 ILE A N 1
ATOM 747 C CA . ILE A 1 96 ? -13.486 -0.380 5.837 1.00 97.12 96 ILE A CA 1
ATOM 748 C C . ILE A 1 96 ? -13.453 -1.848 5.407 1.00 97.12 96 ILE A C 1
ATOM 750 O O . ILE A 1 96 ? -13.950 -2.709 6.130 1.00 97.12 96 ILE A O 1
ATOM 754 N N . ALA A 1 97 ? -12.826 -2.126 4.265 1.00 96.19 97 ALA A N 1
ATOM 755 C CA . ALA A 1 97 ? -12.735 -3.469 3.685 1.00 96.19 97 ALA A CA 1
ATOM 756 C C . ALA A 1 97 ? -11.411 -4.210 3.988 1.00 96.19 97 ALA A C 1
ATOM 758 O O . ALA A 1 97 ? -11.176 -5.271 3.415 1.00 96.19 97 ALA A O 1
ATOM 759 N N . LEU A 1 98 ? -10.565 -3.648 4.865 1.00 89.44 98 LEU A N 1
ATOM 760 C CA . LEU A 1 98 ? -9.319 -4.261 5.357 1.00 89.44 98 LEU A CA 1
ATOM 761 C C . LEU A 1 98 ? -9.551 -5.369 6.397 1.00 89.44 98 LEU A C 1
ATOM 763 O O . LEU A 1 98 ? -10.547 -5.306 7.163 1.00 89.44 98 LEU A O 1
#

Solvent-accessible surface area (backbone atoms only — not comparable to full-atom values): 5312 Å² total; per-residue (Å²): 104,72,70,54,54,28,50,55,40,22,49,52,43,54,76,68,69,59,53,55,86,37,29,34,34,33,40,35,50,69,68,90,50,61,59,27,60,43,55,42,51,3,33,52,70,55,50,24,45,65,40,87,73,28,56,72,62,64,69,59,52,54,49,44,32,47,75,67,42,26,51,40,74,48,57,54,72,71,53,51,55,53,47,53,56,50,36,58,76,66,70,38,68,92,54,38,54,104

InterPro domains:
  IPR042099 ANL, N-terminal domain [G3DSA:3.40.50.12780] (1-98)

Sequence (98 aa):
DLDDWFYFFARCYEMAELTPEDRVQIAVGYGIWTAGMGFQLGCEKYGAMAIPVGPGNIDMQCQFLVDLQSTVMCCTASMALLMAEKIQKRNLRDKIAL